Protein AF-A0AAV7SQS8-F1 (afdb_monomer_lite)

InterPro domains:
  IPR039724 WD repeat-containing protein 91 [PTHR13083] (1-171)
  IPR056327 ARMC9, CTLH-like domain [PF23138] (47-169)

Secondary structure (DSSP, 8-state):
-HHHHHHHHHHHHHHHHHTT-HHHHHHHHHHHHHHHHTTTTHHHHHHHHHHHHHTT-HHHHHHHHHHHHHHTGGGS-GGGHHHHHHHHHHHHHHHHHHHHHTT-HHHHHHHHHHHHHHHTT-GGGTGGGGGGG-S-GGGSTTTGGGGSHHHHHHHHHHHHHHHHHHHHHHHH--

Structure (mmCIF, N/CA/C/O backbone):
data_AF-A0AAV7SQS8-F1
#
_entry.id   AF-A0AAV7SQS8-F1
#
loop_
_atom_site.group_PDB
_atom_site.id
_atom_site.type_symbol
_atom_site.label_atom_id
_atom_site.label_alt_id
_atom_site.label_comp_id
_atom_site.label_asym_id
_atom_site.label_entity_id
_atom_site.label_seq_id
_atom_site.pdbx_PDB_ins_code
_atom_site.Cartn_x
_atom_site.Cartn_y
_atom_site.Cartn_z
_atom_site.occupancy
_atom_site.B_iso_or_equiv
_atom_site.auth_seq_id
_atom_site.auth_comp_id
_atom_site.auth_asym_id
_atom_site.auth_atom_id
_atom_site.pdbx_PDB_model_num
ATOM 1 N N . MET A 1 1 ? -26.558 -4.638 11.647 1.00 42.22 1 MET A N 1
ATOM 2 C CA . MET A 1 1 ? -25.832 -4.520 12.933 1.00 42.22 1 MET A CA 1
ATOM 3 C C . MET A 1 1 ? -25.514 -3.079 13.338 1.00 42.22 1 MET A C 1
ATOM 5 O O . MET A 1 1 ? -25.527 -2.836 14.532 1.00 42.22 1 MET A O 1
ATOM 9 N N . GLY A 1 2 ? -25.358 -2.107 12.419 1.00 44.56 2 GLY A N 1
ATOM 10 C CA . GLY A 1 2 ? -25.303 -0.674 12.792 1.00 44.56 2 GLY A CA 1
ATOM 11 C C . GLY A 1 2 ? -26.510 -0.216 13.626 1.00 44.56 2 GLY A C 1
ATOM 12 O O . GLY A 1 2 ? -26.337 0.376 14.681 1.00 44.56 2 GLY A O 1
ATOM 13 N N . ALA A 1 3 ? -27.713 -0.668 13.255 1.00 48.12 3 ALA A N 1
ATOM 14 C CA . ALA A 1 3 ? -28.936 -0.419 14.023 1.00 48.12 3 ALA A CA 1
ATOM 15 C C . ALA A 1 3 ? -28.942 -1.027 15.443 1.00 48.12 3 ALA A C 1
ATOM 17 O O . ALA A 1 3 ? -29.682 -0.561 16.299 1.00 48.12 3 ALA A O 1
ATOM 18 N N . ALA A 1 4 ? -28.151 -2.075 15.712 1.00 54.00 4 ALA A N 1
ATOM 19 C CA . ALA A 1 4 ? -28.089 -2.686 17.044 1.00 54.00 4 ALA A CA 1
ATOM 20 C C . ALA A 1 4 ? -27.168 -1.894 17.982 1.00 54.00 4 ALA A C 1
ATOM 22 O O . ALA A 1 4 ? -27.496 -1.716 19.152 1.00 54.00 4 ALA A O 1
ATOM 23 N N . VAL A 1 5 ? -26.051 -1.382 17.455 1.00 67.50 5 VAL A N 1
ATOM 24 C CA . VAL A 1 5 ? -25.138 -0.491 18.185 1.00 67.50 5 VAL A CA 1
ATOM 25 C C . VAL A 1 5 ? -25.811 0.850 18.462 1.00 67.50 5 VAL A C 1
ATOM 27 O O . VAL A 1 5 ? -25.825 1.283 19.606 1.00 67.50 5 VAL A O 1
ATOM 30 N N . GLU A 1 6 ? -26.473 1.453 17.469 1.00 72.81 6 GLU A N 1
ATOM 31 C CA . GLU A 1 6 ? -27.207 2.714 17.667 1.00 72.81 6 GLU A CA 1
ATOM 32 C C . GLU A 1 6 ? -28.328 2.572 18.701 1.00 72.81 6 GLU A C 1
ATOM 34 O O . GLU A 1 6 ? -28.444 3.407 19.597 1.00 72.81 6 GLU A O 1
ATOM 39 N N . ARG A 1 7 ? -29.069 1.457 18.663 1.00 76.19 7 ARG A N 1
ATOM 40 C CA . ARG A 1 7 ? -30.082 1.137 19.675 1.00 76.19 7 ARG A CA 1
ATOM 41 C C . ARG A 1 7 ? -29.482 0.931 21.069 1.00 76.19 7 ARG A C 1
ATOM 43 O O . ARG A 1 7 ? -30.111 1.267 22.065 1.00 76.19 7 ARG A O 1
ATOM 50 N N . THR A 1 8 ? -28.282 0.365 21.164 1.00 83.12 8 THR A N 1
ATOM 51 C CA . THR A 1 8 ? -27.610 0.142 22.454 1.00 83.12 8 THR A CA 1
ATOM 52 C C . THR A 1 8 ? -27.080 1.458 23.020 1.00 83.12 8 THR A C 1
ATOM 54 O O . THR A 1 8 ? -27.268 1.728 24.203 1.00 83.12 8 THR A O 1
ATOM 57 N N . ASP A 1 9 ? -26.510 2.318 22.175 1.00 87.06 9 ASP A N 1
ATOM 58 C CA . ASP A 1 9 ? -26.104 3.672 22.552 1.00 87.06 9 ASP A CA 1
ATOM 59 C C . ASP A 1 9 ? -27.306 4.500 23.037 1.00 87.06 9 ASP A C 1
ATOM 61 O O . ASP A 1 9 ? -27.184 5.239 24.010 1.00 87.06 9 ASP A O 1
ATOM 65 N N . GLU A 1 10 ? -28.477 4.373 22.401 1.00 89.81 10 GLU A N 1
ATOM 66 C CA . GLU A 1 10 ? -29.728 4.995 22.865 1.00 89.81 10 GLU A CA 1
ATOM 67 C C . GLU A 1 10 ? -30.131 4.513 24.262 1.00 89.81 10 GLU A C 1
ATOM 69 O O . GLU A 1 10 ? -30.373 5.342 25.138 1.00 89.81 10 GLU A O 1
ATOM 74 N N . LEU A 1 11 ? -30.102 3.200 24.515 1.00 92.25 11 LEU A N 1
ATOM 75 C CA . LEU A 1 11 ? -30.404 2.644 25.840 1.00 92.25 11 LEU A CA 1
ATOM 76 C C . LEU A 1 11 ? -29.422 3.134 26.916 1.00 92.25 11 LEU A C 1
ATOM 78 O O . LEU A 1 11 ? -29.825 3.432 28.043 1.00 92.25 11 LEU A O 1
ATOM 82 N N . VAL A 1 12 ? -28.134 3.258 26.582 1.00 93.25 12 VAL A N 1
ATOM 83 C CA . VAL A 1 12 ? -27.122 3.813 27.494 1.00 93.25 12 VAL A CA 1
ATOM 84 C C . VAL A 1 12 ? -27.392 5.295 27.767 1.00 93.25 12 VAL A C 1
ATOM 86 O O . VAL A 1 12 ? -27.322 5.714 28.925 1.00 93.25 12 VAL A O 1
ATOM 89 N N . ARG A 1 13 ? -27.767 6.090 26.752 1.00 94.75 13 ARG A N 1
ATOM 90 C CA . ARG A 1 13 ? -28.157 7.499 26.948 1.00 94.75 13 ARG A CA 1
ATOM 91 C C . ARG A 1 13 ? -29.361 7.621 27.871 1.00 94.75 13 ARG A C 1
ATOM 93 O O . ARG A 1 13 ? -29.302 8.383 28.833 1.00 94.75 13 ARG A O 1
ATOM 100 N N . GLU A 1 14 ? -30.419 6.853 27.621 1.00 94.62 14 GLU A N 1
ATOM 101 C CA . GLU A 1 14 ? -31.630 6.854 28.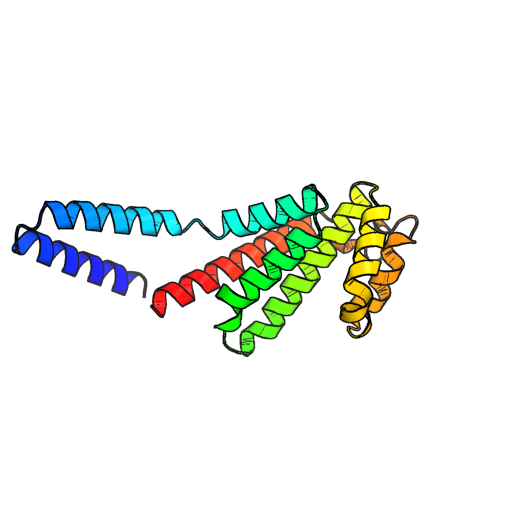450 1.00 94.62 14 GLU A CA 1
ATOM 102 C C . GLU A 1 14 ? -31.320 6.492 29.905 1.00 94.62 14 GLU A C 1
ATOM 104 O O . GLU A 1 14 ? -31.777 7.169 30.829 1.00 94.62 14 GLU A O 1
ATOM 109 N N . TYR A 1 15 ? -30.472 5.485 30.125 1.00 95.12 15 TYR A N 1
ATOM 110 C CA . TYR A 1 15 ? -30.036 5.094 31.462 1.00 95.12 15 TYR A CA 1
ATOM 111 C C . TYR A 1 15 ? -29.263 6.210 32.183 1.00 95.12 15 TYR A C 1
ATOM 113 O O . TYR A 1 15 ? -29.540 6.515 33.348 1.00 95.12 15 TYR A O 1
ATOM 121 N N . LEU A 1 16 ? -28.305 6.846 31.500 1.00 95.56 16 LEU A N 1
ATOM 122 C CA . LEU A 1 16 ? -27.516 7.942 32.070 1.00 95.56 16 LEU A CA 1
ATOM 123 C C . LEU A 1 16 ? -28.389 9.167 32.387 1.00 95.56 16 LEU A C 1
ATOM 125 O O . LEU A 1 16 ? -28.181 9.805 33.423 1.00 95.56 16 LEU A O 1
ATOM 129 N N . ILE A 1 17 ? -29.390 9.457 31.547 1.00 95.38 17 ILE A N 1
ATOM 130 C CA . ILE A 1 17 ? -30.393 10.505 31.785 1.00 95.38 17 ILE A CA 1
ATOM 131 C C . ILE A 1 17 ? -31.230 10.167 33.022 1.00 95.38 17 ILE A C 1
ATOM 133 O O . ILE A 1 17 ? -31.327 10.993 33.929 1.00 95.38 17 ILE A O 1
ATOM 137 N N . PHE A 1 18 ? -31.775 8.948 33.105 1.00 95.31 18 PHE A N 1
ATOM 138 C CA . PHE A 1 18 ? -32.613 8.507 34.225 1.00 95.31 18 PHE A CA 1
ATOM 139 C C . PHE A 1 18 ? -31.888 8.587 35.576 1.00 95.31 18 PHE A C 1
ATOM 141 O O . PHE A 1 18 ? -32.476 8.959 36.590 1.00 95.31 18 PHE A O 1
ATOM 148 N N . ARG A 1 19 ? -30.588 8.274 35.605 1.00 96.75 19 ARG A N 1
ATOM 149 C CA . ARG A 1 19 ? -29.756 8.344 36.819 1.00 96.75 19 ARG A CA 1
ATOM 150 C C . ARG A 1 19 ? -29.238 9.749 37.145 1.00 96.75 19 ARG A C 1
ATOM 152 O O . ARG A 1 19 ? -28.628 9.923 38.198 1.00 96.75 19 ARG A O 1
ATOM 159 N N . GLY A 1 20 ? -29.454 10.733 36.270 1.00 94.25 20 GLY A N 1
ATOM 160 C CA . GLY A 1 20 ? -28.962 12.102 36.442 1.00 94.25 20 GLY A CA 1
ATOM 161 C C . GLY A 1 20 ? -27.453 12.261 36.223 1.00 94.25 20 GLY A C 1
ATOM 162 O O . GLY A 1 20 ? -26.864 13.245 36.670 1.00 94.25 20 GLY A O 1
ATOM 163 N N . PHE A 1 21 ? -26.802 11.320 35.532 1.00 96.94 21 PHE A N 1
ATOM 164 C CA . PHE A 1 21 ? -25.355 11.326 35.280 1.00 96.94 21 PHE A CA 1
ATOM 165 C C . PHE A 1 21 ? -24.982 12.231 34.097 1.00 96.94 21 PHE A C 1
ATOM 167 O O . PHE A 1 21 ? -24.392 11.798 33.109 1.00 96.94 21 PHE A O 1
ATOM 174 N N . THR A 1 22 ? -25.322 13.514 34.195 1.00 92.44 22 THR A N 1
ATOM 175 C CA . THR A 1 22 ? -25.189 14.490 33.100 1.00 92.44 22 THR A CA 1
ATOM 176 C C . THR A 1 22 ? -23.743 14.707 32.643 1.00 92.44 22 THR A C 1
ATOM 178 O O . THR A 1 22 ? -23.499 14.868 31.448 1.00 92.44 22 THR A O 1
ATOM 181 N N . THR A 1 23 ? -22.769 14.656 33.556 1.00 96.12 23 THR A N 1
ATOM 182 C CA . THR A 1 23 ? -21.336 14.715 33.215 1.00 96.12 23 THR A CA 1
ATOM 183 C C . THR A 1 23 ? -20.897 13.488 32.416 1.00 96.12 23 THR A C 1
ATOM 185 O O . THR A 1 23 ? -20.239 13.626 31.388 1.00 96.12 23 THR A O 1
ATOM 188 N N . THR A 1 24 ? -21.302 12.291 32.847 1.00 93.19 24 THR A N 1
ATOM 189 C CA . THR A 1 24 ? -20.978 11.031 32.162 1.00 93.19 24 THR A CA 1
ATOM 190 C C . THR A 1 24 ? -21.641 10.953 30.793 1.00 93.19 24 THR A C 1
ATOM 192 O O . THR A 1 24 ? -21.003 10.515 29.847 1.00 93.19 24 THR A O 1
ATOM 195 N N . LEU A 1 25 ? -22.884 11.429 30.661 1.00 95.12 25 LEU A N 1
ATOM 196 C CA . LEU A 1 25 ? -23.591 11.507 29.380 1.00 95.12 25 LEU A CA 1
ATOM 197 C C . LEU A 1 25 ? -22.848 12.396 28.378 1.00 95.12 25 LEU A C 1
ATOM 199 O O . LEU A 1 25 ? -22.607 11.975 27.253 1.00 95.12 25 LEU A O 1
ATOM 203 N N . LYS A 1 26 ? -22.415 13.592 28.802 1.00 94.56 26 LYS A N 1
ATOM 204 C CA . LYS A 1 26 ? -21.614 14.481 27.947 1.00 94.56 26 LYS A CA 1
ATOM 205 C C . LYS A 1 26 ? -20.319 13.818 27.488 1.00 94.56 26 LYS A C 1
ATOM 207 O O . LYS A 1 26 ? -19.953 13.959 26.324 1.00 94.56 26 LYS A O 1
ATOM 212 N N . GLN A 1 27 ? -19.636 13.111 28.388 1.00 93.50 27 GLN A N 1
ATOM 213 C CA . GLN A 1 27 ? -18.406 12.404 28.042 1.00 93.50 27 GLN A CA 1
ATOM 214 C C . GLN A 1 27 ? -18.680 11.234 27.089 1.00 93.50 27 GLN A C 1
ATOM 216 O O . GLN A 1 27 ? -17.972 11.079 26.101 1.00 93.50 27 GLN A O 1
ATOM 221 N N . PHE A 1 28 ? -19.742 10.468 27.333 1.00 91.69 28 PHE A N 1
ATOM 222 C CA . PHE A 1 28 ? -20.171 9.372 26.469 1.00 91.69 28 PHE A CA 1
ATOM 223 C C . PHE A 1 28 ? -20.515 9.860 25.056 1.00 91.69 28 PHE A C 1
ATOM 225 O O . PHE A 1 28 ? -20.020 9.299 24.084 1.00 91.69 28 PHE A O 1
ATOM 232 N N . ASP A 1 29 ? -21.286 10.940 24.914 1.00 89.50 29 ASP A N 1
ATOM 233 C CA . ASP A 1 29 ? -21.609 11.510 23.601 1.00 89.50 29 ASP A CA 1
ATOM 234 C C . ASP A 1 29 ? -20.369 12.066 22.887 1.00 89.50 29 ASP A C 1
ATOM 236 O O . ASP A 1 29 ? -20.238 11.913 21.669 1.00 89.50 29 ASP A O 1
ATOM 240 N N . ALA A 1 30 ? -19.433 12.671 23.627 1.00 86.69 30 ALA A N 1
ATOM 241 C CA . ALA A 1 30 ? -18.149 13.100 23.081 1.00 86.69 30 ALA A CA 1
ATOM 242 C C . ALA A 1 30 ? -17.327 11.904 22.576 1.00 86.69 30 ALA A C 1
ATOM 244 O O . ALA A 1 30 ? -16.784 11.967 21.474 1.00 86.69 30 ALA A O 1
ATOM 245 N N . ASP A 1 31 ? -17.293 10.801 23.324 1.00 79.06 31 ASP A N 1
ATOM 246 C CA . ASP A 1 31 ? -16.574 9.584 22.951 1.00 79.06 31 ASP A CA 1
ATOM 247 C C . ASP A 1 31 ? -17.234 8.868 21.764 1.00 79.06 31 ASP A C 1
ATOM 249 O O . ASP A 1 31 ? -16.529 8.414 20.862 1.00 79.06 31 ASP A O 1
ATOM 253 N N . VAL A 1 32 ? -18.570 8.816 21.701 1.00 77.88 32 VAL A N 1
ATOM 254 C CA . VAL A 1 32 ? -19.331 8.275 20.561 1.00 77.88 32 VAL A CA 1
ATOM 255 C C . VAL A 1 32 ? -19.105 9.122 19.312 1.00 77.88 32 VAL A C 1
ATOM 257 O O . VAL A 1 32 ? -18.852 8.576 18.238 1.00 77.88 32 VAL A O 1
ATOM 260 N N . LYS A 1 33 ? -19.139 10.455 19.433 1.00 75.19 33 LYS A N 1
ATOM 261 C CA . LYS A 1 33 ? -18.843 11.364 18.320 1.00 75.19 33 LYS A CA 1
ATOM 262 C C . LYS A 1 33 ? -17.397 11.213 17.857 1.00 75.19 33 LYS A C 1
ATOM 264 O O . LYS A 1 33 ? -17.170 11.031 16.665 1.00 75.19 33 LYS A O 1
ATOM 269 N N . ALA A 1 34 ? -16.447 11.186 18.789 1.00 63.31 34 ALA A N 1
ATOM 270 C CA . ALA A 1 34 ? -15.048 10.920 18.491 1.00 63.31 34 ALA A CA 1
ATOM 271 C C . ALA A 1 34 ? -14.872 9.541 17.845 1.00 63.31 34 ALA A C 1
ATOM 273 O O . ALA A 1 34 ? -14.012 9.383 16.995 1.00 63.31 34 ALA A O 1
ATOM 274 N N . ASN A 1 35 ? -15.680 8.535 18.197 1.00 61.38 35 ASN A N 1
ATOM 275 C CA . ASN A 1 35 ? -15.637 7.213 17.574 1.00 61.38 35 ASN A CA 1
ATOM 276 C C . ASN A 1 35 ? -16.249 7.189 16.162 1.00 61.38 35 ASN A C 1
ATOM 278 O O . ASN A 1 35 ? -15.717 6.532 15.273 1.00 61.38 35 ASN A O 1
ATOM 282 N N . LYS A 1 36 ? -17.312 7.962 15.911 1.00 58.03 36 LYS A N 1
ATOM 283 C CA . LYS A 1 36 ? -17.826 8.197 14.550 1.00 58.03 36 LYS A CA 1
ATOM 284 C C . LYS A 1 36 ? -16.808 8.966 13.699 1.00 58.03 36 LYS A C 1
ATOM 286 O O . LYS A 1 36 ? -16.616 8.639 12.532 1.00 58.03 36 LYS A O 1
ATOM 291 N N . GLU A 1 37 ? -16.076 9.904 14.299 1.00 49.91 37 GLU A N 1
ATOM 292 C CA . GLU A 1 37 ? -14.914 10.557 13.686 1.00 49.91 37 GLU A CA 1
ATOM 293 C C . GLU A 1 37 ? -13.709 9.594 13.550 1.00 49.91 37 GLU A C 1
ATOM 295 O O . GLU A 1 37 ? -12.935 9.739 12.612 1.00 49.91 37 GLU A O 1
ATOM 300 N N . LYS A 1 38 ? -13.587 8.532 14.371 1.00 48.09 38 LYS A N 1
ATOM 301 C CA . LYS A 1 38 ? -12.613 7.417 14.217 1.00 48.09 38 LYS A CA 1
ATOM 302 C C . LYS A 1 38 ? -12.927 6.457 13.061 1.00 48.09 38 LYS A C 1
ATOM 304 O O . LYS A 1 38 ? -12.140 5.536 12.836 1.00 48.09 38 LYS A O 1
ATOM 309 N N . GLY A 1 39 ? -13.944 6.735 12.235 1.00 49.47 39 GLY A N 1
ATOM 310 C CA . GLY A 1 39 ? -13.903 6.326 10.820 1.00 49.47 39 GLY A CA 1
ATOM 311 C C . GLY A 1 39 ? -12.548 6.670 10.163 1.00 49.47 39 GLY A C 1
ATOM 312 O O . GLY A 1 39 ? -12.100 5.983 9.250 1.00 49.47 39 GLY A O 1
ATOM 313 N N . PHE A 1 40 ? -11.825 7.642 10.735 1.00 52.50 40 PHE A N 1
ATOM 314 C CA . PHE A 1 40 ? -10.428 7.968 10.484 1.00 52.50 40 PHE A CA 1
ATOM 315 C C . PHE A 1 40 ? -9.413 7.220 11.368 1.00 52.50 40 PHE A C 1
ATOM 317 O O . PHE A 1 40 ? -9.042 7.665 12.457 1.00 52.50 40 PHE A O 1
ATOM 324 N N . ARG A 1 41 ? -8.828 6.165 10.793 1.00 66.38 41 ARG A N 1
ATOM 325 C CA . ARG A 1 41 ? -7.379 5.844 10.874 1.00 66.38 41 ARG A CA 1
ATOM 326 C C . ARG A 1 41 ? -6.872 5.176 9.590 1.00 66.38 41 ARG A C 1
ATOM 328 O O . ARG A 1 41 ? -5.660 5.138 9.395 1.00 66.38 41 ARG A O 1
ATOM 335 N N . VAL A 1 42 ? -7.763 4.660 8.735 1.00 83.88 42 VAL A N 1
ATOM 336 C CA . VAL A 1 42 ? -7.397 4.023 7.461 1.00 83.88 42 VAL A CA 1
ATOM 337 C C . VAL A 1 42 ? -6.716 5.016 6.531 1.00 83.88 42 VAL A C 1
ATOM 339 O O . VAL A 1 42 ? -5.614 4.728 6.073 1.00 83.88 42 VAL A O 1
ATOM 342 N N . ASP A 1 43 ? -7.290 6.209 6.358 1.00 85.12 43 ASP A N 1
ATOM 343 C CA . ASP A 1 43 ? -6.679 7.274 5.558 1.00 85.12 43 ASP A CA 1
ATOM 344 C C . ASP A 1 43 ? -5.257 7.578 6.024 1.00 85.12 43 ASP A C 1
ATOM 346 O O . ASP A 1 43 ? -4.334 7.595 5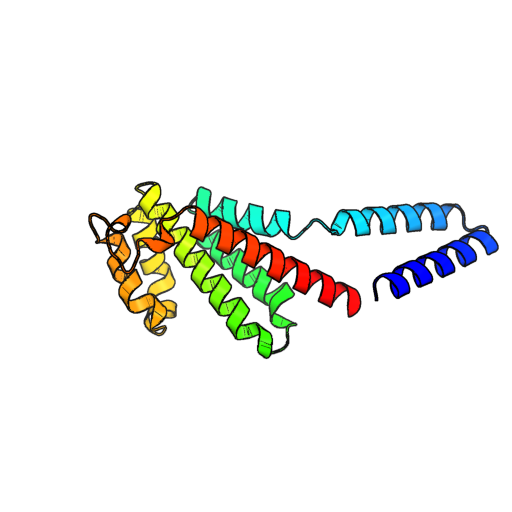.224 1.00 85.12 43 ASP A O 1
ATOM 350 N N . LYS A 1 44 ? -5.037 7.683 7.341 1.00 87.19 44 LYS A N 1
ATOM 351 C CA . LYS A 1 44 ? -3.704 7.925 7.916 1.00 87.19 44 LYS A CA 1
ATOM 352 C C . LYS A 1 44 ? -2.723 6.780 7.665 1.00 87.19 44 LYS A C 1
ATOM 354 O O . LYS A 1 44 ? -1.540 7.036 7.472 1.00 87.19 44 LYS A O 1
ATOM 359 N N . ILE A 1 45 ? -3.187 5.530 7.669 1.00 90.62 45 ILE A N 1
ATOM 360 C CA . ILE A 1 45 ? -2.351 4.367 7.333 1.00 90.62 45 ILE A CA 1
ATOM 361 C C . ILE A 1 45 ? -1.956 4.423 5.854 1.00 90.62 45 ILE A C 1
ATOM 363 O O . ILE A 1 45 ? -0.784 4.249 5.525 1.00 90.62 45 ILE A O 1
ATOM 367 N N . VAL A 1 46 ? -2.918 4.686 4.967 1.00 94.38 46 VAL A N 1
ATOM 368 C CA . VAL A 1 46 ? -2.686 4.761 3.519 1.00 94.38 46 VAL A CA 1
ATOM 369 C C . VAL A 1 46 ? -1.804 5.965 3.164 1.00 94.38 46 VAL A C 1
ATOM 371 O O . VAL A 1 46 ? -0.871 5.820 2.377 1.00 94.38 46 VAL A O 1
ATOM 374 N N . GLU A 1 47 ? -2.031 7.127 3.779 1.00 94.00 47 GLU A N 1
ATOM 375 C CA . GLU A 1 47 ? -1.172 8.317 3.684 1.00 94.00 47 GLU A CA 1
ATOM 376 C C . GLU A 1 47 ? 0.257 8.010 4.145 1.00 94.00 47 GLU A C 1
ATOM 378 O O . GLU A 1 47 ? 1.207 8.328 3.435 1.00 94.00 47 GLU A O 1
ATOM 383 N N . GLN A 1 48 ? 0.430 7.338 5.288 1.00 94.50 48 GLN A N 1
ATOM 384 C CA . GLN A 1 48 ? 1.753 6.984 5.807 1.00 94.50 48 GLN A CA 1
ATOM 385 C C . GLN A 1 48 ? 2.503 6.026 4.869 1.00 94.50 48 GLN A C 1
ATOM 387 O O . GLN A 1 48 ? 3.697 6.203 4.625 1.00 94.50 48 GLN A O 1
ATOM 392 N N . LEU A 1 49 ? 1.814 5.020 4.319 1.00 97.19 49 LEU A N 1
ATOM 393 C CA . LEU A 1 49 ? 2.390 4.106 3.328 1.00 97.19 49 LEU A CA 1
ATOM 394 C C . LEU A 1 49 ? 2.833 4.861 2.071 1.00 97.19 49 LEU A C 1
ATOM 396 O O . LEU A 1 49 ? 3.938 4.639 1.580 1.00 97.19 49 LEU A O 1
ATOM 400 N N . GLN A 1 50 ? 2.007 5.788 1.583 1.00 97.25 50 GLN A N 1
ATOM 401 C CA . GLN A 1 50 ? 2.366 6.645 0.454 1.00 97.25 50 GLN A CA 1
ATOM 402 C C . GLN A 1 50 ? 3.553 7.556 0.776 1.00 97.25 50 GLN A C 1
ATOM 404 O O . GLN A 1 50 ? 4.432 7.711 -0.068 1.00 97.25 50 GLN A O 1
ATOM 409 N N . GLN A 1 51 ? 3.632 8.106 1.989 1.00 97.44 51 GLN A N 1
ATOM 410 C CA . GLN A 1 51 ? 4.749 8.949 2.413 1.00 97.44 51 GLN A CA 1
ATOM 411 C C . GLN A 1 51 ? 6.081 8.191 2.367 1.00 97.44 51 GLN A C 1
ATOM 413 O O . GLN A 1 51 ? 7.056 8.732 1.851 1.00 97.44 51 GLN A O 1
ATOM 418 N N . PHE A 1 52 ? 6.128 6.939 2.841 1.00 98.00 52 PHE A N 1
ATOM 419 C CA . PHE A 1 52 ? 7.338 6.112 2.750 1.00 98.00 52 PHE A CA 1
ATOM 420 C C . PHE A 1 52 ? 7.753 5.826 1.300 1.00 98.00 52 PHE A C 1
ATOM 422 O O . PHE A 1 52 ? 8.942 5.778 0.991 1.00 98.00 52 PHE A O 1
ATOM 429 N N . ILE A 1 53 ? 6.784 5.660 0.394 1.00 97.94 53 ILE A N 1
ATOM 430 C CA . ILE A 1 53 ? 7.064 5.491 -1.038 1.00 97.94 53 ILE A CA 1
ATOM 431 C C . ILE A 1 53 ? 7.641 6.783 -1.621 1.00 97.94 53 ILE A C 1
ATOM 433 O O . ILE A 1 53 ? 8.683 6.750 -2.272 1.00 97.94 53 ILE A O 1
ATOM 437 N N . GLN A 1 54 ? 7.007 7.923 -1.338 1.00 97.00 54 GLN A N 1
ATOM 438 C CA . GLN A 1 54 ? 7.418 9.234 -1.844 1.00 97.00 54 GLN A CA 1
ATOM 439 C C . GLN A 1 54 ? 8.799 9.668 -1.337 1.00 97.00 54 GLN A C 1
ATOM 441 O O . GLN A 1 54 ? 9.532 10.328 -2.070 1.00 97.00 54 GLN A O 1
ATOM 446 N N . SER A 1 55 ? 9.171 9.282 -0.112 1.00 97.56 55 SER A N 1
ATOM 447 C CA . SER A 1 55 ? 10.491 9.543 0.476 1.00 97.56 55 SER A CA 1
ATOM 448 C C . SER A 1 55 ? 11.542 8.472 0.156 1.00 97.56 55 SER A C 1
ATOM 450 O O . SER A 1 55 ? 12.690 8.599 0.582 1.00 97.56 55 SER A O 1
ATOM 452 N N . PHE A 1 56 ? 11.170 7.423 -0.586 1.00 97.69 56 PHE A N 1
ATOM 453 C CA . PHE A 1 56 ? 11.998 6.248 -0.872 1.00 97.69 56 PHE A CA 1
ATOM 454 C C . PHE A 1 56 ? 12.478 5.481 0.373 1.00 97.69 56 PHE A C 1
ATOM 456 O O . PHE A 1 56 ? 13.457 4.733 0.296 1.00 97.69 56 PHE A O 1
ATOM 463 N N . ASP A 1 57 ? 11.785 5.607 1.505 1.00 96.88 57 ASP A N 1
ATOM 464 C CA . ASP A 1 57 ? 12.103 4.900 2.746 1.00 96.88 57 ASP A CA 1
ATOM 465 C C . ASP A 1 57 ? 11.532 3.473 2.743 1.00 96.88 57 ASP A C 1
ATOM 467 O O . ASP A 1 57 ? 10.474 3.172 3.303 1.00 96.88 57 ASP A O 1
ATOM 471 N N . LEU A 1 58 ? 12.263 2.565 2.093 1.00 96.81 58 LEU A N 1
ATOM 472 C CA . LEU A 1 58 ? 11.900 1.150 2.028 1.00 96.81 58 LEU A CA 1
ATOM 473 C C . LEU A 1 58 ? 11.887 0.475 3.406 1.00 96.81 58 LEU A C 1
ATOM 475 O O . LEU A 1 58 ? 11.048 -0.391 3.662 1.00 96.81 58 LEU A O 1
ATOM 479 N N . SER A 1 59 ? 12.824 0.841 4.282 1.00 95.94 59 SER A N 1
ATOM 480 C CA . SER A 1 59 ? 12.917 0.250 5.617 1.00 95.94 59 SER A CA 1
ATOM 481 C C . SER A 1 59 ? 11.672 0.606 6.430 1.00 95.94 59 SER A C 1
ATOM 483 O O . SER A 1 59 ? 10.997 -0.296 6.924 1.00 95.94 59 SER A O 1
ATOM 485 N N . GLY A 1 60 ? 11.308 1.892 6.466 1.00 95.81 60 GLY A N 1
ATOM 486 C CA . GLY A 1 60 ? 10.086 2.368 7.110 1.00 95.81 60 GLY A CA 1
ATOM 487 C C . GLY A 1 60 ? 8.827 1.732 6.522 1.00 95.81 60 GLY A C 1
ATOM 488 O O . GLY A 1 60 ? 7.983 1.247 7.275 1.00 95.81 60 GLY A O 1
ATOM 489 N N . LEU A 1 61 ? 8.733 1.622 5.191 1.00 97.81 61 LEU A N 1
ATOM 490 C CA . LEU A 1 61 ? 7.611 0.954 4.521 1.00 97.81 61 LEU A CA 1
ATOM 491 C C . LEU A 1 61 ? 7.451 -0.503 4.980 1.00 97.81 61 LEU A C 1
ATOM 493 O O . LEU A 1 61 ? 6.346 -0.944 5.310 1.00 97.81 61 LEU A O 1
ATOM 497 N N . ARG A 1 62 ? 8.553 -1.262 4.999 1.00 96.19 62 ARG A N 1
ATOM 498 C CA . ARG A 1 62 ? 8.555 -2.677 5.386 1.00 96.19 62 ARG A CA 1
ATOM 499 C C . ARG A 1 62 ? 8.209 -2.851 6.857 1.00 96.19 62 ARG A C 1
ATOM 501 O O . ARG A 1 62 ? 7.346 -3.666 7.180 1.00 96.19 62 ARG A O 1
ATOM 508 N N . ASP A 1 63 ? 8.863 -2.097 7.728 1.00 95.62 63 ASP A N 1
ATOM 509 C CA . ASP A 1 63 ? 8.675 -2.207 9.171 1.00 95.62 63 ASP A CA 1
ATOM 510 C C . ASP A 1 63 ? 7.246 -1.804 9.557 1.00 95.62 63 ASP A C 1
ATOM 512 O O . ASP A 1 63 ? 6.609 -2.463 10.383 1.00 95.62 63 ASP A O 1
ATOM 516 N N . TYR A 1 64 ? 6.688 -0.794 8.883 1.00 94.75 64 TYR A N 1
ATOM 517 C CA . TYR A 1 64 ? 5.297 -0.398 9.060 1.00 94.75 64 TYR A CA 1
ATOM 518 C C . TYR A 1 64 ? 4.315 -1.464 8.559 1.00 94.75 64 TYR A C 1
ATOM 520 O O . TYR A 1 64 ? 3.346 -1.771 9.253 1.00 94.75 64 TYR A O 1
ATOM 528 N N . TRP A 1 65 ? 4.573 -2.103 7.413 1.00 95.69 65 TRP A N 1
ATOM 529 C CA . TRP A 1 65 ? 3.743 -3.223 6.957 1.00 95.69 65 TRP A CA 1
ATOM 530 C C . TRP A 1 65 ? 3.780 -4.408 7.932 1.00 95.69 65 TRP A C 1
ATOM 532 O O . TRP A 1 65 ? 2.736 -4.962 8.266 1.00 95.69 65 TRP A O 1
ATOM 542 N N . VAL A 1 66 ? 4.960 -4.774 8.446 1.00 93.81 66 VAL A N 1
ATOM 543 C CA . VAL A 1 66 ? 5.107 -5.828 9.469 1.00 93.81 66 VAL A CA 1
ATOM 544 C C . VAL A 1 66 ? 4.365 -5.456 10.753 1.00 93.81 66 VAL A C 1
ATOM 546 O O . VAL A 1 66 ? 3.745 -6.310 11.388 1.00 93.81 66 VAL A O 1
ATOM 549 N N . TYR A 1 67 ? 4.391 -4.182 11.138 1.00 90.38 67 TYR A N 1
ATOM 550 C CA . TYR A 1 67 ? 3.609 -3.684 12.261 1.00 90.38 67 TYR A CA 1
ATOM 551 C C . TYR A 1 67 ? 2.097 -3.853 12.037 1.00 90.38 67 TYR A C 1
ATOM 553 O O . TYR A 1 67 ? 1.405 -4.343 12.935 1.00 90.38 67 TYR A O 1
ATOM 561 N N . LEU A 1 68 ? 1.583 -3.500 10.851 1.00 89.56 68 LEU A N 1
ATOM 562 C CA . LEU A 1 68 ? 0.178 -3.719 10.486 1.00 89.56 68 LEU A CA 1
ATOM 563 C C . LEU A 1 68 ? -0.171 -5.210 10.490 1.00 89.56 68 LEU A C 1
ATOM 565 O O . LEU A 1 68 ? -1.205 -5.590 11.037 1.00 89.56 68 LEU A O 1
ATOM 569 N N . ASP A 1 69 ? 0.713 -6.059 9.968 1.00 89.81 69 ASP A N 1
ATOM 570 C CA . ASP A 1 69 ? 0.524 -7.508 9.958 1.00 89.81 69 ASP A CA 1
ATOM 571 C C . ASP A 1 69 ? 0.408 -8.081 11.372 1.00 89.81 69 ASP A C 1
ATOM 573 O O . ASP A 1 69 ? -0.567 -8.754 11.700 1.00 89.81 69 ASP A O 1
ATOM 577 N N . ARG A 1 70 ? 1.322 -7.707 12.271 1.00 86.38 70 ARG A N 1
ATOM 578 C CA . ARG A 1 70 ? 1.285 -8.150 13.671 1.00 86.38 70 ARG A CA 1
ATOM 579 C C . ARG A 1 70 ? 0.073 -7.628 14.431 1.00 86.38 70 ARG A C 1
ATOM 581 O O . ARG A 1 70 ? -0.474 -8.355 15.258 1.00 86.38 70 ARG A O 1
ATOM 588 N N . ARG A 1 71 ? -0.322 -6.372 14.206 1.00 82.69 71 ARG A N 1
ATOM 589 C CA . ARG A 1 71 ? -1.366 -5.707 14.999 1.00 82.69 71 ARG A CA 1
ATOM 590 C C . ARG A 1 71 ? -2.780 -5.982 14.492 1.00 82.69 71 ARG A C 1
ATOM 592 O O . ARG A 1 71 ? -3.700 -6.031 15.306 1.00 82.69 71 ARG A O 1
ATOM 599 N N . LEU A 1 72 ? -2.946 -6.109 13.178 1.00 82.81 72 LEU A N 1
ATOM 600 C CA . LEU A 1 72 ? -4.242 -6.200 12.507 1.00 82.81 72 LEU A CA 1
ATOM 601 C C . LEU A 1 72 ? -4.411 -7.561 11.830 1.00 82.81 72 LEU A C 1
ATOM 603 O O . LEU A 1 72 ? -5.363 -8.274 12.129 1.00 82.81 72 LEU A O 1
ATOM 607 N N . PHE A 1 73 ? -3.485 -7.941 10.944 1.00 85.00 73 PHE A N 1
ATOM 608 C CA . PHE A 1 73 ? -3.694 -9.097 10.063 1.00 85.00 73 PHE A CA 1
ATOM 609 C C . PHE A 1 73 ? -3.511 -10.446 10.767 1.00 85.00 73 PHE A C 1
ATOM 611 O O . PHE A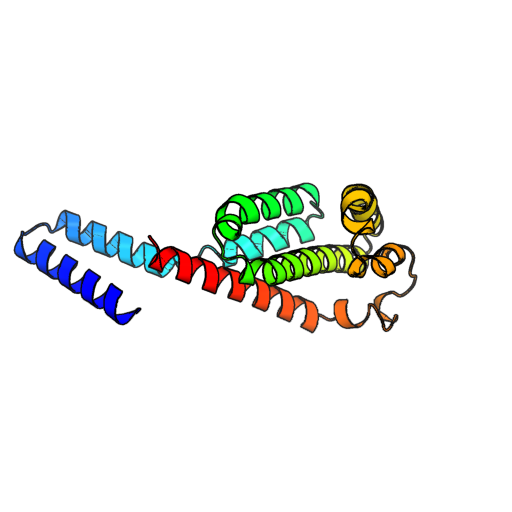 1 73 ? -4.112 -11.437 10.365 1.00 85.00 73 PHE A O 1
ATOM 618 N N . SER A 1 74 ? -2.740 -10.488 11.853 1.00 80.94 74 SER A N 1
ATOM 619 C CA . SER A 1 74 ? -2.533 -11.681 12.683 1.00 80.94 74 SER A CA 1
ATOM 620 C C . SER A 1 74 ? -3.815 -12.203 13.334 1.00 80.94 74 SER A C 1
ATOM 622 O O . SER A 1 74 ? -3.880 -13.378 13.680 1.00 80.94 74 SER A O 1
ATOM 624 N N . ARG A 1 75 ? -4.823 -11.335 13.487 1.00 79.19 75 ARG A N 1
ATOM 625 C CA . ARG A 1 75 ? -6.130 -11.644 14.080 1.00 79.19 75 ARG A CA 1
ATOM 626 C C . ARG A 1 75 ? -7.164 -12.089 13.045 1.00 79.19 75 ARG A C 1
ATOM 628 O O . ARG A 1 75 ? -8.300 -12.362 13.415 1.00 79.19 75 ARG A O 1
ATOM 635 N N . LEU A 1 76 ? -6.798 -12.101 11.763 1.00 82.69 76 LEU A N 1
ATOM 636 C CA . LEU A 1 76 ? -7.702 -12.465 10.681 1.00 82.69 76 LEU A CA 1
ATOM 637 C C . LEU A 1 76 ? -7.748 -13.970 10.487 1.00 82.69 76 LEU A C 1
ATOM 639 O O . LEU A 1 76 ? -6.740 -14.661 10.627 1.00 82.69 76 LEU A O 1
ATOM 643 N N . GLU A 1 77 ? -8.922 -14.442 10.082 1.00 83.62 77 GLU A N 1
ATOM 644 C CA . GLU A 1 77 ? -9.104 -15.798 9.584 1.00 83.62 77 GLU A CA 1
ATOM 645 C C . GLU A 1 77 ? -8.198 -16.063 8.375 1.00 83.62 77 GLU A C 1
ATOM 647 O O . GLU A 1 77 ? -7.934 -15.173 7.554 1.00 83.62 77 GLU A O 1
ATOM 652 N N . ASP A 1 78 ? -7.767 -17.316 8.226 1.00 86.75 78 ASP A N 1
ATOM 653 C CA . ASP A 1 78 ? -6.805 -17.712 7.194 1.00 86.75 78 ASP A CA 1
ATOM 654 C C . ASP A 1 78 ? -7.291 -17.426 5.766 1.00 86.75 78 ASP A C 1
ATOM 656 O O . ASP A 1 78 ? -6.481 -17.177 4.870 1.00 86.75 78 ASP A O 1
ATOM 660 N N . VAL A 1 79 ? -8.609 -17.351 5.561 1.00 88.31 79 VAL A N 1
ATOM 661 C CA . VAL A 1 79 ? -9.232 -16.983 4.280 1.00 88.31 79 VAL A CA 1
ATOM 662 C C . VAL A 1 79 ? -8.796 -15.600 3.769 1.00 88.31 79 VAL A C 1
ATOM 664 O O . VAL A 1 79 ? -8.767 -15.377 2.559 1.00 88.31 79 VAL A O 1
ATOM 667 N N . TYR A 1 80 ? -8.391 -14.678 4.652 1.00 87.94 80 TYR A N 1
ATOM 668 C CA . TYR A 1 80 ? -7.939 -13.334 4.271 1.00 87.94 80 TYR A CA 1
ATOM 669 C C . TYR A 1 80 ? -6.431 -13.245 3.990 1.00 87.94 80 TYR A C 1
ATOM 671 O O . TYR A 1 80 ? -5.979 -12.264 3.390 1.00 87.94 80 TYR A O 1
ATOM 679 N N . ARG A 1 81 ? -5.639 -14.261 4.365 1.00 90.19 81 ARG A N 1
ATOM 680 C CA . ARG A 1 81 ? -4.175 -14.281 4.169 1.00 90.19 81 ARG A CA 1
ATOM 681 C C . ARG A 1 81 ? -3.755 -14.077 2.706 1.00 90.19 81 ARG A C 1
ATOM 683 O O . ARG A 1 81 ? -2.849 -13.270 2.478 1.00 90.19 81 ARG A O 1
ATOM 690 N N . PRO A 1 82 ? -4.406 -14.699 1.698 1.00 92.94 82 PRO A N 1
ATOM 691 C CA . PRO A 1 82 ? -4.065 -14.461 0.296 1.00 92.94 82 PRO A CA 1
ATOM 692 C C . PRO A 1 82 ? -4.288 -13.006 -0.130 1.00 92.94 82 PRO A C 1
ATOM 694 O O . PRO A 1 82 ? -3.504 -12.460 -0.903 1.00 92.94 82 PRO A O 1
ATOM 697 N N . THR A 1 83 ? -5.332 -12.351 0.385 1.00 93.81 83 THR A N 1
ATOM 698 C CA . THR A 1 83 ? -5.627 -10.942 0.085 1.00 93.81 83 THR A CA 1
ATOM 699 C C . THR A 1 83 ? -4.569 -10.019 0.682 1.00 93.81 83 THR A C 1
ATOM 701 O O . THR A 1 83 ? -4.069 -9.139 -0.016 1.00 93.81 83 THR A O 1
ATOM 704 N N . VAL A 1 84 ? -4.156 -10.261 1.931 1.00 94.31 84 VAL A N 1
ATOM 705 C CA . VAL A 1 84 ? -3.055 -9.522 2.576 1.00 94.31 84 VAL A CA 1
ATOM 706 C C . VAL A 1 84 ? -1.753 -9.684 1.787 1.00 94.31 84 VAL A C 1
ATOM 708 O O . VAL A 1 84 ? -1.067 -8.698 1.523 1.00 94.31 84 VAL A O 1
ATOM 711 N N . SER A 1 85 ? -1.432 -10.908 1.355 1.00 94.00 85 SER A N 1
ATOM 712 C CA . SER A 1 85 ? -0.252 -11.184 0.526 1.00 94.00 85 SER A CA 1
ATOM 713 C C . SER A 1 85 ? -0.306 -10.434 -0.812 1.00 94.00 85 SER A C 1
ATOM 715 O O . SER A 1 85 ? 0.653 -9.748 -1.164 1.00 94.00 85 SER A O 1
ATOM 717 N N . LYS A 1 86 ? -1.453 -10.450 -1.508 1.00 95.44 86 LYS A N 1
ATOM 718 C CA . LYS A 1 86 ? -1.651 -9.683 -2.750 1.00 95.44 86 LYS A CA 1
ATOM 719 C C . LYS A 1 86 ? -1.477 -8.179 -2.539 1.00 95.44 86 LYS A C 1
ATOM 721 O O . LYS A 1 86 ? -0.823 -7.533 -3.354 1.00 95.44 86 LYS A O 1
ATOM 726 N N . LEU A 1 87 ? -2.013 -7.623 -1.451 1.00 96.94 87 LEU A N 1
ATOM 727 C CA . LEU A 1 87 ? -1.845 -6.205 -1.118 1.00 96.94 87 LEU A CA 1
ATOM 728 C C . LEU A 1 87 ? -0.382 -5.855 -0.820 1.00 96.94 87 LEU A C 1
ATOM 730 O O . LEU A 1 87 ? 0.093 -4.840 -1.325 1.00 96.94 87 LEU A O 1
ATOM 734 N N . LYS A 1 88 ? 0.350 -6.704 -0.080 1.00 96.12 88 LYS A N 1
ATOM 735 C CA . LYS A 1 88 ? 1.797 -6.537 0.159 1.00 96.12 88 LYS A CA 1
ATOM 736 C C . LYS A 1 88 ? 2.568 -6.520 -1.162 1.00 96.12 88 LYS A C 1
ATOM 738 O O . LYS A 1 88 ? 3.379 -5.626 -1.396 1.00 96.12 88 LYS A O 1
ATOM 743 N N . THR A 1 89 ? 2.286 -7.478 -2.044 1.00 96.69 89 THR A N 1
ATOM 744 C CA . THR A 1 89 ? 2.921 -7.563 -3.362 1.00 96.69 89 THR A CA 1
ATOM 745 C C . THR A 1 89 ? 2.621 -6.323 -4.202 1.00 96.69 89 THR A C 1
ATOM 747 O O . THR A 1 89 ? 3.546 -5.715 -4.739 1.00 96.69 89 THR A O 1
ATOM 750 N N . SER A 1 90 ? 1.362 -5.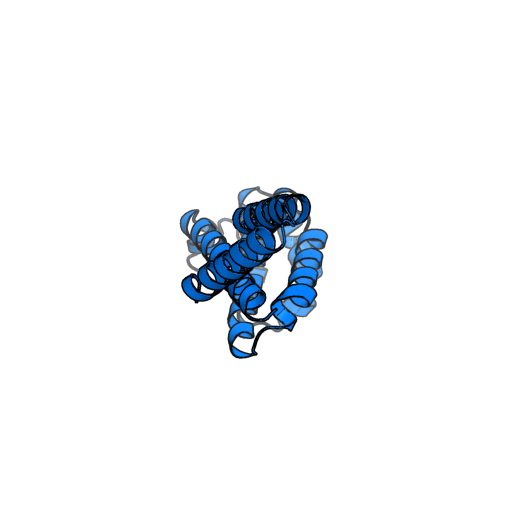883 -4.273 1.00 97.81 90 SER A N 1
ATOM 751 C CA . SER A 1 90 ? 0.996 -4.656 -4.991 1.00 97.81 90 SER A CA 1
ATOM 752 C C . SER A 1 90 ? 1.633 -3.400 -4.394 1.00 97.81 90 SER A C 1
ATOM 754 O O . SER A 1 90 ? 2.066 -2.539 -5.154 1.00 97.81 90 SER A O 1
ATOM 756 N N . LEU A 1 91 ? 1.773 -3.312 -3.068 1.00 98.06 91 LEU A N 1
ATOM 757 C CA . LEU A 1 91 ? 2.452 -2.200 -2.400 1.00 98.06 91 LEU A CA 1
ATOM 758 C C . LEU A 1 91 ? 3.924 -2.100 -2.819 1.00 98.06 91 LEU A C 1
ATOM 760 O O . LEU A 1 91 ? 4.411 -1.019 -3.144 1.00 98.06 91 LEU A O 1
ATOM 764 N N . TYR A 1 92 ? 4.634 -3.228 -2.852 1.00 97.56 92 TYR A N 1
ATOM 765 C CA . TYR A 1 92 ? 6.028 -3.264 -3.295 1.00 97.56 92 TYR A CA 1
ATOM 766 C C . TYR A 1 92 ? 6.175 -2.978 -4.788 1.00 97.56 92 TYR A C 1
ATOM 768 O O . TYR A 1 92 ? 7.086 -2.258 -5.192 1.00 97.56 92 TYR A O 1
ATOM 776 N N . ARG A 1 93 ? 5.255 -3.483 -5.613 1.00 97.56 93 ARG A N 1
ATOM 777 C CA . ARG A 1 93 ? 5.199 -3.140 -7.039 1.00 97.56 93 ARG A CA 1
ATOM 778 C C . ARG A 1 93 ? 4.962 -1.646 -7.242 1.00 97.56 93 ARG A C 1
ATOM 780 O O . ARG A 1 93 ? 5.610 -1.051 -8.094 1.00 97.56 93 ARG A O 1
ATOM 787 N N . TYR A 1 94 ? 4.106 -1.033 -6.426 1.00 98.25 94 TYR A N 1
ATOM 788 C CA . TYR A 1 94 ? 3.850 0.404 -6.472 1.00 98.25 94 TYR A CA 1
ATOM 789 C C . TYR A 1 94 ? 5.097 1.209 -6.087 1.00 98.25 94 TYR A C 1
ATOM 791 O O . TYR A 1 94 ? 5.455 2.137 -6.807 1.00 98.25 94 TYR A O 1
ATOM 799 N N . TYR A 1 95 ? 5.820 0.798 -5.036 1.00 98.25 95 TYR A N 1
ATOM 800 C CA . TYR A 1 95 ? 7.121 1.384 -4.687 1.00 98.25 95 TYR A CA 1
ATOM 801 C C . TYR A 1 95 ? 8.106 1.314 -5.863 1.00 98.25 95 TYR A C 1
ATOM 803 O O . TYR A 1 95 ? 8.685 2.327 -6.247 1.00 98.25 95 TYR A O 1
ATOM 811 N N . LEU A 1 96 ? 8.262 0.139 -6.480 1.00 97.25 96 LEU A N 1
ATOM 812 C CA . LEU A 1 96 ? 9.168 -0.044 -7.614 1.00 97.25 96 LEU A CA 1
ATOM 813 C C . LEU A 1 96 ? 8.780 0.818 -8.817 1.00 97.25 96 LEU A C 1
ATOM 815 O O . LEU A 1 96 ? 9.624 1.538 -9.341 1.00 97.25 96 LEU A O 1
ATOM 819 N N . VAL A 1 97 ? 7.513 0.804 -9.230 1.00 96.88 97 VAL A N 1
ATOM 820 C CA . VAL A 1 97 ? 7.035 1.659 -10.327 1.00 96.88 97 VAL A CA 1
ATOM 821 C C . VAL A 1 97 ? 7.328 3.128 -10.029 1.00 96.88 97 VAL A C 1
ATOM 823 O O . VAL A 1 97 ? 7.870 3.821 -10.888 1.00 96.88 97 VAL A O 1
ATOM 826 N N . TYR A 1 98 ? 7.064 3.583 -8.801 1.00 97.06 98 TYR A N 1
ATOM 827 C CA . TYR A 1 98 ? 7.338 4.957 -8.388 1.00 97.06 98 TYR A CA 1
ATOM 828 C C . TYR A 1 98 ? 8.831 5.307 -8.479 1.00 97.06 98 TYR A C 1
ATOM 830 O O . TYR A 1 98 ? 9.183 6.377 -8.978 1.00 97.06 98 TYR A O 1
ATOM 838 N N . THR A 1 99 ? 9.732 4.401 -8.075 1.00 96.81 99 THR A N 1
ATOM 839 C CA . THR A 1 99 ? 11.186 4.613 -8.228 1.00 96.81 99 THR A CA 1
ATOM 840 C C . THR A 1 99 ? 11.605 4.767 -9.688 1.00 96.81 99 THR A C 1
ATOM 842 O O . THR A 1 99 ? 12.420 5.631 -9.999 1.00 96.81 99 THR A O 1
ATOM 845 N N . ILE A 1 100 ? 11.017 3.994 -10.604 1.00 95.50 100 ILE A N 1
ATOM 846 C CA . ILE A 1 100 ? 11.321 4.102 -12.034 1.00 95.50 100 ILE A CA 1
ATOM 847 C C . ILE A 1 100 ? 10.748 5.400 -12.619 1.00 95.50 100 ILE A C 1
ATOM 849 O O . ILE A 1 100 ? 11.469 6.132 -13.293 1.00 95.50 100 ILE A O 1
ATOM 853 N N . GLN A 1 101 ? 9.490 5.735 -12.313 1.00 94.38 101 GLN A N 1
ATOM 854 C CA . GLN A 1 101 ? 8.829 6.963 -12.784 1.00 94.38 101 GLN A CA 1
ATOM 855 C C . GLN A 1 101 ? 9.545 8.243 -12.330 1.00 94.38 101 GLN A C 1
ATOM 857 O O . GLN A 1 101 ? 9.529 9.248 -13.035 1.00 94.38 101 GLN A O 1
ATOM 862 N N . THR A 1 102 ? 10.193 8.208 -11.165 1.00 95.50 102 THR A N 1
ATOM 863 C CA . THR A 1 102 ? 10.966 9.331 -10.607 1.00 95.50 102 THR A CA 1
ATOM 864 C C . THR A 1 102 ? 12.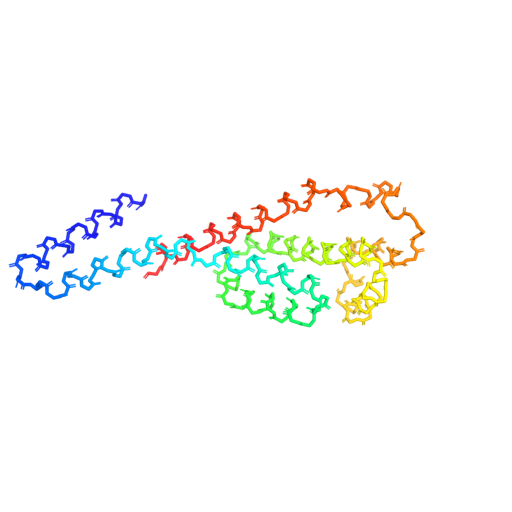456 9.281 -10.955 1.00 95.50 102 THR A C 1
ATOM 866 O O . THR A 1 102 ? 13.243 10.064 -10.423 1.00 95.50 102 THR A O 1
ATOM 869 N N . ASN A 1 103 ? 12.858 8.379 -11.859 1.00 94.56 103 ASN A N 1
ATOM 870 C CA . ASN A 1 103 ? 14.239 8.181 -12.300 1.00 94.56 103 ASN A CA 1
ATOM 871 C C . ASN A 1 103 ? 15.225 7.868 -11.148 1.00 94.56 103 ASN A C 1
ATOM 873 O O . ASN A 1 103 ? 16.395 8.250 -11.171 1.00 94.56 103 ASN A O 1
ATOM 877 N N . ARG A 1 104 ? 14.744 7.164 -10.117 1.00 95.81 104 ARG A N 1
ATOM 878 C CA . ARG A 1 104 ? 15.502 6.666 -8.959 1.00 95.81 104 ARG A CA 1
ATOM 879 C C . ARG A 1 104 ? 15.783 5.169 -9.082 1.00 95.81 104 ARG A C 1
ATOM 881 O O . ARG A 1 104 ? 15.431 4.377 -8.209 1.00 95.81 104 ARG A O 1
ATOM 888 N N . ILE A 1 105 ? 16.432 4.770 -10.176 1.00 94.50 105 ILE A N 1
ATOM 889 C CA . ILE A 1 105 ? 16.774 3.361 -10.454 1.00 94.50 105 ILE A CA 1
ATOM 890 C C . ILE A 1 105 ? 17.651 2.765 -9.339 1.00 94.50 105 ILE A C 1
ATOM 892 O O . ILE A 1 105 ? 17.509 1.592 -8.997 1.00 94.50 105 ILE A O 1
ATOM 896 N N . ASP A 1 106 ? 18.495 3.581 -8.707 1.00 96.12 106 ASP A N 1
ATOM 897 C CA . ASP A 1 106 ? 19.300 3.192 -7.547 1.00 96.12 106 ASP A CA 1
ATOM 898 C C . ASP A 1 106 ? 18.437 2.656 -6.388 1.00 96.12 106 ASP A C 1
ATOM 900 O O . ASP A 1 106 ? 18.809 1.681 -5.738 1.00 96.12 106 ASP A O 1
ATOM 904 N N . LYS A 1 107 ? 17.243 3.227 -6.178 1.00 97.44 107 LYS A N 1
ATOM 905 C CA . LYS A 1 107 ? 16.283 2.772 -5.161 1.00 97.44 107 LYS A CA 1
ATOM 906 C C . LYS A 1 107 ? 15.564 1.491 -5.561 1.00 97.44 107 LYS A C 1
ATOM 908 O O . LYS A 1 107 ? 15.311 0.648 -4.701 1.00 97.44 107 LYS A O 1
ATOM 913 N N . ALA A 1 108 ? 15.308 1.294 -6.852 1.00 96.00 108 ALA A N 1
ATOM 914 C CA . ALA A 1 108 ? 14.813 0.018 -7.364 1.00 96.00 108 ALA A CA 1
ATOM 915 C C . ALA A 1 108 ? 15.843 -1.108 -7.150 1.00 96.00 108 ALA A C 1
ATOM 917 O O . ALA A 1 108 ? 15.494 -2.211 -6.731 1.00 96.00 108 ALA A O 1
ATOM 918 N N . GLN A 1 109 ? 17.129 -0.826 -7.381 1.00 95.44 109 GLN A N 1
ATOM 919 C CA . GLN A 1 109 ? 18.215 -1.772 -7.114 1.00 95.44 109 GLN A CA 1
ATOM 920 C C . GLN A 1 109 ? 18.377 -2.039 -5.611 1.00 95.44 109 GLN A C 1
ATOM 922 O O . GLN A 1 109 ? 18.467 -3.198 -5.207 1.00 95.44 109 GLN A O 1
ATOM 927 N N . GLU A 1 110 ? 18.340 -0.995 -4.774 1.00 96.25 110 GLU A N 1
ATOM 928 C CA . GLU A 1 110 ? 18.355 -1.118 -3.308 1.00 96.25 110 GLU A CA 1
ATOM 929 C C . GLU A 1 110 ? 17.216 -2.022 -2.805 1.00 96.25 110 GLU A C 1
ATOM 931 O O . GLU A 1 110 ? 17.434 -2.860 -1.925 1.00 96.25 110 GLU A O 1
ATOM 936 N N . PHE A 1 111 ? 16.020 -1.896 -3.391 1.00 97.06 111 PHE A N 1
ATOM 937 C CA . PHE A 1 111 ? 14.879 -2.750 -3.076 1.00 97.06 111 PHE A CA 1
ATOM 938 C C . PHE A 1 111 ? 15.197 -4.227 -3.280 1.00 97.06 111 PHE A C 1
ATOM 940 O O . PHE A 1 111 ? 15.048 -5.024 -2.349 1.00 97.06 111 PHE A O 1
ATOM 947 N N . PHE A 1 112 ? 15.678 -4.597 -4.468 1.00 95.31 112 PHE A N 1
ATOM 948 C CA . PHE A 1 112 ? 15.991 -5.993 -4.751 1.00 95.31 112 PHE A CA 1
ATOM 949 C C . PHE A 1 112 ? 17.180 -6.486 -3.927 1.00 95.31 112 PHE A C 1
ATOM 951 O O . PHE A 1 112 ? 17.122 -7.601 -3.428 1.00 95.31 112 PHE A O 1
ATOM 958 N N . LEU A 1 113 ? 18.200 -5.664 -3.670 1.00 94.06 113 LEU A N 1
ATOM 959 C CA . LEU A 1 113 ? 19.308 -6.046 -2.784 1.00 94.06 113 LEU A CA 1
ATOM 960 C C . LEU A 1 113 ? 18.831 -6.406 -1.368 1.00 94.06 113 LEU A C 1
ATOM 962 O O . LEU A 1 113 ? 19.314 -7.375 -0.785 1.00 94.06 113 LEU A O 1
ATOM 966 N N . LYS A 1 114 ? 17.870 -5.654 -0.817 1.00 93.81 114 LYS A N 1
ATOM 967 C CA . LYS A 1 114 ? 17.339 -5.886 0.537 1.00 93.81 114 LYS A CA 1
ATOM 968 C C . LYS A 1 114 ? 16.300 -7.006 0.609 1.00 93.81 114 LYS A C 1
ATOM 970 O O . LYS A 1 114 ? 16.192 -7.648 1.651 1.00 93.81 114 LYS A O 1
ATOM 975 N N . GLN A 1 115 ? 15.528 -7.220 -0.458 1.00 92.25 115 GLN A N 1
ATOM 976 C CA . GLN A 1 115 ? 14.358 -8.107 -0.446 1.00 92.25 115 GLN A CA 1
ATOM 977 C C . GLN A 1 115 ? 14.536 -9.394 -1.274 1.00 92.25 115 GLN A C 1
ATOM 979 O O . GLN A 1 115 ? 13.699 -10.289 -1.171 1.00 92.25 115 GLN A O 1
ATOM 984 N N . ALA A 1 116 ? 15.610 -9.538 -2.061 1.00 89.50 116 ALA A N 1
ATOM 985 C CA . ALA A 1 116 ? 15.808 -10.673 -2.972 1.00 89.50 116 ALA A CA 1
ATOM 986 C C . ALA A 1 116 ? 15.674 -12.038 -2.292 1.00 89.50 116 ALA A C 1
ATOM 988 O O . ALA A 1 116 ? 15.059 -12.934 -2.861 1.00 89.50 116 ALA A O 1
ATOM 989 N N . SER A 1 117 ? 16.207 -12.198 -1.077 1.00 90.12 117 SER A N 1
ATOM 990 C CA . SER A 1 117 ? 16.181 -13.479 -0.363 1.00 90.12 117 SER A CA 1
ATOM 991 C C . SER A 1 117 ? 14.762 -13.988 -0.089 1.00 90.12 117 SER A C 1
ATOM 993 O O . SER A 1 117 ? 14.526 -15.193 -0.169 1.00 90.12 117 SER A O 1
ATOM 995 N N . GLU A 1 118 ? 13.822 -13.077 0.186 1.00 88.88 118 GLU A N 1
ATOM 996 C CA . GLU A 1 118 ? 12.401 -13.376 0.400 1.00 88.88 118 GLU A CA 1
ATOM 997 C C . GLU A 1 118 ? 11.654 -13.529 -0.936 1.00 88.88 118 GLU A C 1
ATOM 999 O O . GLU A 1 118 ? 10.846 -14.444 -1.097 1.00 88.88 118 GLU A O 1
ATOM 1004 N N . LEU A 1 119 ? 11.932 -12.647 -1.903 1.00 91.94 119 LEU A N 1
ATOM 1005 C CA . LEU A 1 119 ? 11.165 -12.549 -3.149 1.00 91.94 119 LEU A CA 1
ATOM 1006 C C . LEU A 1 119 ? 11.563 -13.583 -4.210 1.00 91.94 119 LEU A C 1
ATOM 1008 O O . LEU A 1 119 ? 10.730 -13.951 -5.030 1.00 91.94 119 LEU A O 1
ATOM 1012 N N . GLN A 1 120 ? 12.799 -14.091 -4.205 1.00 89.31 120 GLN A N 1
ATOM 1013 C CA . GLN A 1 120 ? 13.275 -15.049 -5.218 1.00 89.31 120 GLN A CA 1
ATOM 1014 C C . GLN A 1 120 ? 12.492 -16.372 -5.232 1.00 89.31 120 GLN A C 1
ATOM 1016 O O . GLN A 1 120 ? 12.422 -17.039 -6.260 1.00 89.31 120 GLN A O 1
ATOM 1021 N N . ASN A 1 121 ? 11.886 -16.742 -4.101 1.00 89.56 121 ASN A N 1
ATOM 1022 C CA . ASN A 1 121 ? 11.085 -17.961 -3.975 1.00 89.56 121 ASN A CA 1
ATOM 1023 C C . ASN A 1 121 ? 9.628 -17.762 -4.427 1.00 89.56 121 ASN A C 1
ATOM 1025 O O . ASN A 1 121 ? 8.841 -18.706 -4.392 1.00 89.56 121 ASN A O 1
ATOM 1029 N N . GLN A 1 122 ? 9.256 -16.543 -4.827 1.00 91.81 122 GLN A N 1
ATOM 1030 C CA . GLN A 1 122 ? 7.904 -16.179 -5.234 1.00 91.81 122 GLN A CA 1
ATOM 1031 C C . GLN A 1 122 ? 7.859 -16.005 -6.761 1.00 91.81 122 GLN A C 1
ATOM 1033 O O . GLN A 1 122 ? 8.485 -15.083 -7.297 1.00 91.81 122 GLN A O 1
ATOM 1038 N N . PRO A 1 123 ? 7.147 -16.876 -7.499 1.00 90.50 123 PRO A N 1
ATOM 1039 C CA . PRO A 1 123 ? 7.175 -16.878 -8.962 1.00 90.50 123 PRO A CA 1
ATOM 1040 C C . PRO A 1 123 ? 6.681 -15.561 -9.573 1.00 90.50 123 PRO A C 1
ATOM 1042 O O . PRO A 1 123 ? 7.173 -15.149 -10.622 1.00 90.50 123 PRO A O 1
ATOM 1045 N N . GLU A 1 124 ? 5.768 -14.854 -8.907 1.00 91.69 124 GLU A N 1
ATOM 1046 C CA . GLU A 1 124 ? 5.228 -13.570 -9.356 1.00 91.69 124 GLU A CA 1
ATOM 1047 C C . GLU A 1 124 ? 6.250 -12.418 -9.360 1.00 91.69 124 GLU A C 1
ATOM 1049 O O . GLU A 1 124 ? 5.971 -11.355 -9.923 1.00 91.69 124 GLU A O 1
ATOM 1054 N N . TRP A 1 125 ? 7.416 -12.611 -8.737 1.00 94.75 125 TRP A N 1
ATOM 1055 C CA . TRP A 1 125 ? 8.507 -11.638 -8.697 1.00 94.75 125 TRP A CA 1
ATOM 1056 C C . TRP A 1 125 ? 9.585 -11.892 -9.746 1.00 94.75 125 TRP A C 1
ATOM 1058 O O . TRP A 1 125 ? 10.389 -10.997 -9.993 1.00 94.75 125 TRP A O 1
ATOM 1068 N N . LYS A 1 126 ? 9.588 -13.060 -10.399 1.00 90.81 126 LYS A N 1
ATOM 1069 C CA . LYS A 1 126 ? 10.651 -13.477 -11.324 1.00 90.81 126 LYS A CA 1
ATOM 1070 C C . LYS A 1 126 ? 10.955 -12.421 -12.390 1.00 90.81 126 LYS A C 1
ATOM 1072 O O . LYS A 1 126 ? 12.101 -12.005 -12.526 1.00 90.81 126 LYS A O 1
ATOM 1077 N N . ASP A 1 127 ? 9.928 -11.945 -13.089 1.00 91.00 127 ASP A N 1
ATOM 1078 C CA . ASP A 1 127 ? 10.107 -10.957 -14.157 1.00 91.00 127 ASP A CA 1
ATOM 1079 C C . ASP A 1 127 ? 10.414 -9.561 -13.595 1.00 91.00 127 ASP A C 1
ATOM 1081 O O . ASP A 1 127 ? 11.122 -8.776 -14.222 1.00 91.00 127 ASP A O 1
ATOM 1085 N N . TRP A 1 128 ? 9.959 -9.257 -12.375 1.00 94.88 128 TRP A N 1
ATOM 1086 C CA . TRP A 1 128 ? 10.168 -7.958 -11.729 1.00 94.88 128 TRP A CA 1
ATOM 1087 C C . TRP A 1 128 ? 11.638 -7.675 -11.411 1.00 94.88 128 TRP A C 1
ATOM 1089 O O . TRP A 1 128 ? 12.026 -6.510 -11.417 1.00 94.88 128 TRP A O 1
ATOM 1099 N N . PHE A 1 129 ? 12.475 -8.700 -11.217 1.00 92.50 129 PHE A N 1
ATOM 1100 C CA . PHE A 1 129 ? 13.926 -8.520 -11.063 1.00 92.50 129 PHE A CA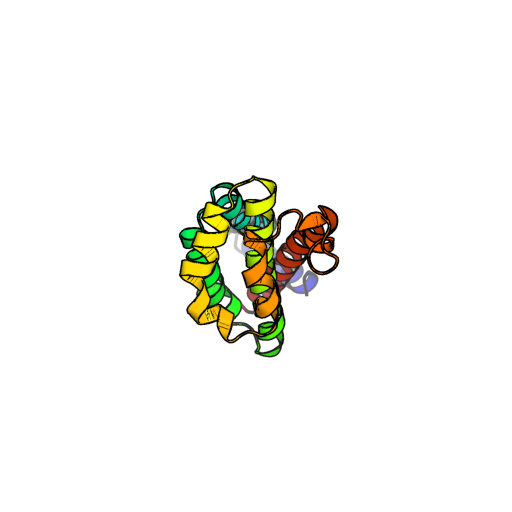 1
ATOM 1101 C C . PHE A 1 129 ? 14.589 -7.884 -12.295 1.00 92.50 129 PHE A C 1
ATOM 1103 O O . PHE A 1 129 ? 15.656 -7.287 -12.170 1.00 92.50 129 PHE A O 1
ATOM 1110 N N . LEU A 1 130 ? 13.964 -7.979 -13.475 1.00 92.12 130 LEU A N 1
ATOM 1111 C CA . LEU A 1 130 ? 14.457 -7.349 -14.701 1.00 92.12 130 LEU A CA 1
ATOM 1112 C C . LEU A 1 130 ? 14.108 -5.858 -14.776 1.00 92.12 130 LEU A C 1
ATOM 1114 O O . LEU A 1 130 ? 14.754 -5.125 -15.521 1.00 92.12 130 LEU A O 1
ATOM 1118 N N . LEU A 1 131 ? 13.112 -5.401 -14.006 1.00 93.25 131 LEU A N 1
ATOM 1119 C CA . LEU A 1 131 ? 12.539 -4.057 -14.108 1.00 93.25 131 LEU A CA 1
ATOM 1120 C C . LEU A 1 131 ? 13.587 -2.926 -14.056 1.00 93.25 131 LEU A C 1
ATOM 1122 O O . LEU A 1 131 ? 13.516 -2.056 -14.923 1.00 93.25 131 LEU A O 1
ATOM 1126 N N . PRO A 1 132 ? 14.579 -2.918 -13.135 1.00 91.44 132 PRO A N 1
ATOM 1127 C CA . PRO A 1 132 ? 15.572 -1.840 -13.063 1.00 91.44 132 PRO A CA 1
ATOM 1128 C C . PRO A 1 132 ? 16.509 -1.759 -14.277 1.00 91.44 132 PRO A C 1
ATOM 1130 O O . PRO A 1 132 ? 17.228 -0.775 -14.424 1.00 91.44 132 PRO A O 1
ATOM 1133 N N . PHE A 1 133 ? 16.540 -2.798 -15.113 1.00 91.12 133 PHE A N 1
ATOM 1134 C CA . PHE A 1 133 ? 17.433 -2.914 -16.267 1.00 91.12 133 PHE A CA 1
ATOM 1135 C C . PHE A 1 133 ? 16.711 -2.684 -17.600 1.00 91.12 133 PHE A C 1
ATOM 1137 O O . PHE A 1 133 ? 17.352 -2.675 -18.651 1.00 91.12 133 PHE A O 1
ATOM 1144 N N . LEU A 1 134 ? 15.385 -2.511 -17.581 1.00 89.50 134 LEU A N 1
ATOM 1145 C CA . LEU A 1 134 ? 14.611 -2.240 -18.786 1.00 89.50 134 LEU A CA 1
ATOM 1146 C C . LEU A 1 134 ? 14.746 -0.763 -19.189 1.00 89.50 134 LEU A C 1
ATOM 1148 O O . LEU A 1 134 ? 14.507 0.109 -18.356 1.00 89.50 134 LEU A O 1
ATOM 1152 N N . PRO A 1 135 ? 15.062 -0.460 -20.462 1.00 83.44 135 PRO A N 1
ATOM 1153 C CA . PRO A 1 135 ? 15.189 0.921 -20.928 1.00 83.44 135 PRO A CA 1
ATOM 1154 C C . PRO A 1 135 ? 13.838 1.653 -20.998 1.00 83.44 135 PRO A C 1
ATOM 1156 O O . PRO A 1 135 ? 13.779 2.846 -20.723 1.00 83.44 135 PRO A O 1
ATOM 1159 N N . THR A 1 136 ? 12.756 0.947 -21.345 1.00 87.00 136 THR A N 1
ATOM 1160 C CA . THR A 1 136 ? 11.385 1.483 -21.462 1.00 87.00 136 THR A CA 1
ATOM 1161 C C . THR A 1 136 ? 10.366 0.519 -20.835 1.00 87.00 136 THR A C 1
ATOM 1163 O O . THR A 1 136 ? 9.646 -0.204 -21.532 1.00 87.00 136 THR A O 1
ATOM 1166 N N . PRO A 1 137 ? 10.327 0.424 -19.494 1.00 84.88 137 PRO A N 1
ATOM 1167 C CA . PRO A 1 137 ? 9.461 -0.527 -18.797 1.00 84.88 137 PRO A CA 1
ATOM 1168 C C . PRO A 1 137 ? 7.966 -0.212 -18.959 1.00 84.88 137 PRO A C 1
ATOM 1170 O O . PRO A 1 137 ? 7.147 -1.122 -18.945 1.00 84.88 137 PRO A O 1
ATOM 1173 N N . ASP A 1 138 ? 7.607 1.046 -19.192 1.00 85.56 138 ASP A N 1
ATOM 1174 C CA . ASP A 1 138 ? 6.245 1.494 -19.503 1.00 85.56 138 ASP A CA 1
ATOM 1175 C C . ASP A 1 138 ? 5.719 0.991 -20.861 1.00 85.56 138 ASP A C 1
ATOM 1177 O O . ASP A 1 138 ? 4.513 0.865 -21.050 1.00 85.56 138 ASP A O 1
ATOM 1181 N N . SER A 1 139 ? 6.620 0.661 -21.787 1.00 86.56 139 SER A N 1
ATOM 1182 C CA . SER A 1 139 ? 6.302 0.114 -23.111 1.00 86.56 139 SER A CA 1
ATOM 1183 C C . SER A 1 139 ? 6.293 -1.418 -23.135 1.00 86.56 139 SER A C 1
ATOM 1185 O O . SER A 1 139 ? 5.838 -2.027 -24.104 1.00 86.56 139 SER A O 1
ATOM 1187 N N . ASN A 1 140 ? 6.803 -2.066 -22.084 1.00 89.38 140 ASN A N 1
ATOM 1188 C CA . ASN A 1 140 ? 6.828 -3.519 -21.988 1.00 89.38 140 ASN A CA 1
ATOM 1189 C C . ASN A 1 140 ? 5.424 -4.041 -21.622 1.00 89.38 140 ASN A C 1
ATOM 1191 O O . ASN A 1 140 ? 4.931 -3.691 -20.552 1.00 89.38 140 ASN A O 1
ATOM 1195 N N . PRO A 1 141 ? 4.794 -4.926 -22.419 1.00 88.75 141 PRO A N 1
ATOM 1196 C CA . PRO A 1 141 ? 3.438 -5.418 -22.154 1.00 88.75 141 PRO A CA 1
ATOM 1197 C C . PRO A 1 141 ? 3.231 -6.034 -20.762 1.00 88.75 141 PRO A C 1
ATOM 1199 O O . PRO A 1 141 ? 2.131 -5.963 -20.219 1.00 88.75 141 PRO A O 1
ATOM 1202 N N . ALA A 1 142 ? 4.278 -6.615 -20.166 1.00 88.56 142 ALA A N 1
ATOM 1203 C CA . ALA A 1 142 ? 4.214 -7.201 -18.829 1.00 88.56 142 ALA A CA 1
ATOM 1204 C C . ALA A 1 142 ? 4.132 -6.145 -17.712 1.00 88.56 142 ALA A C 1
ATOM 1206 O O . ALA A 1 142 ? 3.572 -6.416 -16.649 1.00 88.56 142 ALA A O 1
ATOM 1207 N N . PHE A 1 143 ? 4.670 -4.944 -17.946 1.00 93.19 143 PHE A N 1
ATOM 1208 C CA . PHE A 1 143 ? 4.794 -3.888 -16.941 1.00 93.19 143 PHE A CA 1
ATOM 1209 C C . PHE A 1 143 ? 3.915 -2.669 -17.225 1.00 93.19 143 PHE A C 1
ATOM 1211 O O . PHE A 1 143 ? 3.461 -2.034 -16.276 1.00 93.19 143 PHE A O 1
ATOM 1218 N N . ALA A 1 144 ? 3.604 -2.383 -18.490 1.00 92.75 144 ALA A N 1
ATOM 1219 C CA . ALA A 1 144 ? 2.817 -1.236 -18.936 1.00 92.75 144 ALA A CA 1
ATOM 1220 C C . ALA A 1 144 ? 1.541 -0.983 -18.105 1.00 92.75 144 ALA A C 1
ATOM 1222 O O . ALA A 1 144 ? 1.318 0.165 -17.711 1.00 92.75 144 ALA A O 1
ATOM 1223 N N . PRO A 1 145 ? 0.736 -2.004 -17.725 1.00 94.56 145 PRO A N 1
ATOM 1224 C CA . PRO A 1 145 ? -0.448 -1.774 -16.894 1.00 94.56 145 PRO A CA 1
ATOM 1225 C C . PRO A 1 145 ? -0.131 -1.133 -15.535 1.00 94.56 145 PRO A C 1
ATOM 1227 O O . PRO A 1 145 ? -0.901 -0.301 -15.054 1.00 94.56 145 PRO A O 1
ATOM 1230 N N . TYR A 1 146 ? 1.012 -1.476 -14.934 1.00 95.38 146 TYR A N 1
ATOM 1231 C CA . TYR A 1 146 ? 1.435 -1.003 -13.613 1.00 95.38 146 TYR A CA 1
ATOM 1232 C C . TYR A 1 146 ? 1.909 0.454 -13.623 1.00 95.38 146 TYR A C 1
ATOM 1234 O O . TYR A 1 146 ? 1.847 1.119 -12.595 1.00 95.38 146 TYR A O 1
ATOM 1242 N N . PHE A 1 147 ? 2.340 0.971 -14.776 1.00 94.38 147 PHE A N 1
ATOM 1243 C CA . PHE A 1 147 ? 2.739 2.375 -14.933 1.00 94.38 147 PHE A CA 1
ATOM 1244 C C . PHE A 1 147 ? 1.542 3.319 -15.122 1.00 94.38 147 PHE A C 1
ATOM 1246 O O . PHE A 1 147 ? 1.708 4.539 -15.110 1.00 94.38 147 PHE A O 1
ATOM 1253 N N . SER A 1 148 ? 0.327 2.780 -15.269 1.00 95.00 148 SER A N 1
ATOM 1254 C CA . SER A 1 148 ? -0.883 3.587 -15.397 1.00 95.00 148 SER A CA 1
ATOM 1255 C C . SER A 1 148 ? -1.332 4.167 -14.052 1.00 95.00 148 SER A C 1
ATOM 1257 O O . SER A 1 148 ? -1.337 3.491 -13.020 1.00 95.00 148 SER A O 1
ATOM 1259 N N . ARG A 1 149 ? -1.811 5.417 -14.072 1.00 94.25 149 ARG A N 1
ATOM 1260 C CA . ARG A 1 149 ? -2.443 6.042 -12.899 1.00 94.25 149 ARG A CA 1
ATOM 1261 C C . ARG A 1 149 ? -3.659 5.246 -12.415 1.00 94.25 149 ARG A C 1
ATOM 1263 O O . ARG A 1 149 ? -3.855 5.092 -11.217 1.00 94.25 149 ARG A O 1
ATOM 1270 N N . GLN A 1 150 ? -4.427 4.684 -13.348 1.00 96.06 150 GLN A N 1
ATOM 1271 C CA . GLN A 1 150 ? -5.591 3.855 -13.043 1.00 96.06 150 GLN A CA 1
ATOM 1272 C C . GLN A 1 150 ? -5.231 2.658 -12.156 1.00 96.06 150 GLN A C 1
ATOM 1274 O O . GLN A 1 150 ? -5.965 2.358 -11.214 1.00 96.06 150 GLN A O 1
ATOM 1279 N N . TRP A 1 151 ? -4.114 1.979 -12.434 1.00 97.38 151 TRP A N 1
ATOM 1280 C CA . TRP A 1 151 ? -3.661 0.860 -11.612 1.00 97.38 151 TRP A CA 1
ATOM 1281 C C . TRP A 1 151 ? -3.304 1.307 -10.191 1.00 97.38 151 TRP A C 1
ATOM 1283 O O . TRP A 1 151 ? -3.766 0.688 -9.230 1.00 97.38 151 TRP A O 1
ATOM 1293 N N . ALA A 1 152 ? -2.549 2.402 -10.054 1.00 96.31 152 ALA A N 1
ATOM 1294 C CA . ALA A 1 152 ? -2.175 2.954 -8.752 1.00 96.31 152 ALA A CA 1
ATOM 1295 C C . ALA A 1 152 ? -3.409 3.366 -7.928 1.00 96.31 152 ALA A C 1
ATOM 1297 O O . ALA A 1 152 ? -3.546 2.949 -6.777 1.00 96.31 152 ALA A O 1
ATOM 1298 N N . ASP A 1 153 ? -4.348 4.097 -8.534 1.00 96.31 153 ASP A N 1
ATOM 1299 C CA . ASP A 1 153 ? -5.588 4.528 -7.879 1.00 96.31 153 ASP A CA 1
ATOM 1300 C C . ASP A 1 153 ? -6.441 3.317 -7.461 1.00 96.31 153 ASP A C 1
ATOM 1302 O O . ASP A 1 153 ? -6.924 3.242 -6.330 1.00 96.31 153 ASP A O 1
ATOM 1306 N N . THR A 1 154 ? -6.563 2.311 -8.334 1.00 97.38 154 THR A N 1
ATOM 1307 C CA . THR A 1 154 ? -7.296 1.068 -8.036 1.00 97.38 154 THR A CA 1
ATOM 1308 C C . THR A 1 154 ? -6.668 0.315 -6.865 1.00 97.38 154 THR A C 1
ATOM 1310 O O . THR A 1 154 ? -7.382 -0.185 -5.990 1.00 97.38 154 THR A O 1
ATOM 1313 N N . PHE A 1 155 ? -5.337 0.234 -6.822 1.00 97.62 155 PHE A N 1
ATOM 1314 C CA . PHE A 1 155 ? -4.616 -0.374 -5.709 1.00 97.62 155 PHE A CA 1
ATOM 1315 C C . PHE A 1 155 ? -4.873 0.376 -4.396 1.00 97.62 155 PHE A C 1
ATOM 1317 O O . PHE A 1 155 ? -5.232 -0.260 -3.404 1.00 97.62 155 PHE A O 1
ATOM 1324 N N . LEU A 1 156 ? -4.746 1.707 -4.388 1.00 96.44 156 LEU A N 1
ATOM 1325 C CA . LEU A 1 156 ? -4.950 2.524 -3.189 1.00 96.44 156 LEU A CA 1
ATOM 1326 C C . LEU A 1 156 ? -6.385 2.416 -2.660 1.00 96.44 156 LEU A C 1
ATOM 1328 O O . LEU A 1 156 ? -6.576 2.215 -1.461 1.00 96.44 156 LEU A O 1
ATOM 1332 N N . VAL A 1 157 ? -7.385 2.455 -3.545 1.00 95.12 157 VAL A N 1
ATOM 1333 C CA . VAL A 1 157 ? -8.795 2.244 -3.176 1.00 95.12 157 VAL A CA 1
ATOM 1334 C C . VAL A 1 157 ? -9.012 0.837 -2.618 1.00 95.12 157 VAL A C 1
ATOM 1336 O O . VAL A 1 157 ? -9.693 0.672 -1.609 1.00 95.12 157 VAL A O 1
ATOM 1339 N N . SER A 1 158 ? -8.403 -0.186 -3.222 1.00 96.25 158 SER A N 1
ATOM 1340 C CA . SER A 1 158 ? -8.515 -1.570 -2.740 1.00 96.25 158 SER A CA 1
ATOM 1341 C C . SER A 1 158 ? -7.893 -1.749 -1.354 1.00 96.25 158 SER A C 1
ATOM 1343 O O . SER A 1 158 ? -8.487 -2.398 -0.494 1.00 96.25 158 SER A O 1
ATOM 1345 N N . LEU A 1 159 ? -6.721 -1.153 -1.120 1.00 95.81 159 LEU A N 1
ATOM 1346 C CA . LEU A 1 159 ? -6.047 -1.160 0.176 1.00 95.81 159 LEU A CA 1
ATOM 1347 C C . LEU A 1 159 ? -6.884 -0.443 1.239 1.00 95.81 159 LEU A C 1
ATOM 1349 O O . LEU A 1 159 ? -7.081 -0.984 2.327 1.00 95.81 159 LEU A O 1
ATOM 1353 N N . HIS A 1 160 ? -7.393 0.746 0.908 1.00 93.31 160 HIS A N 1
ATOM 1354 C CA . HIS A 1 160 ? -8.272 1.512 1.781 1.00 93.31 160 HIS A CA 1
ATOM 1355 C C . HIS A 1 160 ? -9.513 0.689 2.149 1.00 93.31 160 HIS A C 1
ATOM 1357 O O . HIS A 1 160 ? -9.754 0.433 3.324 1.00 93.31 160 HIS A O 1
ATOM 1363 N N . ASN A 1 161 ? -10.248 0.185 1.155 1.00 91.62 161 ASN A N 1
ATOM 1364 C CA . ASN A 1 161 ? -11.471 -0.588 1.372 1.00 91.62 161 ASN A CA 1
ATOM 1365 C C . ASN A 1 161 ? -11.225 -1.845 2.209 1.00 91.62 161 ASN A C 1
ATOM 1367 O O . ASN A 1 161 ? -12.005 -2.139 3.114 1.00 91.62 161 ASN A O 1
ATOM 1371 N N . PHE A 1 162 ? -10.133 -2.567 1.944 1.00 92.81 162 PHE A N 1
ATOM 1372 C CA . PHE A 1 162 ? -9.758 -3.728 2.742 1.00 92.81 162 PHE A CA 1
ATOM 1373 C C . PHE A 1 162 ? -9.553 -3.344 4.210 1.00 92.81 162 PHE A C 1
ATOM 1375 O O . PHE A 1 162 ? -10.186 -3.925 5.087 1.00 92.81 162 PHE A O 1
ATOM 1382 N N . LEU A 1 163 ? -8.735 -2.324 4.482 1.00 89.38 163 LEU A N 1
ATOM 1383 C CA . LEU A 1 163 ? -8.500 -1.838 5.841 1.00 89.38 163 LEU A CA 1
ATOM 1384 C C . LEU A 1 163 ? -9.799 -1.356 6.508 1.00 89.38 163 LEU A C 1
ATOM 1386 O O . LEU A 1 163 ? -10.036 -1.701 7.663 1.00 89.38 163 LEU A O 1
ATOM 1390 N N . SER A 1 164 ? -10.664 -0.625 5.800 1.00 86.75 164 SER A N 1
ATOM 1391 C CA . SER A 1 164 ? -11.961 -0.171 6.323 1.00 86.75 164 SER A CA 1
ATOM 1392 C C . SER A 1 164 ? -12.840 -1.337 6.769 1.00 86.75 164 SER A C 1
ATOM 1394 O O . SER A 1 164 ? -13.354 -1.316 7.887 1.00 86.75 164 SER A O 1
ATOM 1396 N N . VAL A 1 165 ? -12.960 -2.378 5.938 1.00 85.81 165 VAL A N 1
ATOM 1397 C CA . VAL A 1 165 ? -13.715 -3.591 6.287 1.00 85.81 165 VAL A CA 1
ATOM 1398 C C . VAL A 1 165 ? -13.093 -4.279 7.502 1.00 85.81 165 VAL A C 1
ATOM 1400 O O . VAL A 1 165 ? -13.811 -4.638 8.432 1.00 85.81 165 VAL A O 1
ATOM 1403 N N . LEU A 1 166 ? -11.763 -4.405 7.551 1.00 83.12 166 LEU A N 1
ATOM 1404 C CA . LEU A 1 166 ? -11.075 -5.020 8.688 1.00 83.12 166 LEU A CA 1
ATOM 1405 C C . LEU A 1 166 ? -11.346 -4.301 10.011 1.00 83.12 166 LEU A C 1
ATOM 1407 O O . LEU A 1 166 ? -11.632 -4.947 11.020 1.00 83.12 166 LEU A O 1
ATOM 1411 N N . PHE A 1 167 ? -11.257 -2.970 10.025 1.00 76.50 167 PHE A N 1
ATOM 1412 C CA . PHE A 1 167 ? -11.525 -2.192 11.232 1.00 76.50 167 PHE A CA 1
ATOM 1413 C C . PHE A 1 167 ? -12.993 -2.272 11.647 1.00 76.50 167 PHE A C 1
ATOM 1415 O O . PHE A 1 167 ? -13.275 -2.375 12.841 1.00 76.50 167 PHE A O 1
ATOM 1422 N N . GLN A 1 168 ? -13.915 -2.296 10.682 1.00 72.81 168 GLN A N 1
ATOM 1423 C CA . GLN A 1 168 ? -15.332 -2.494 10.963 1.00 72.81 168 GLN A CA 1
ATOM 1424 C C . GLN A 1 168 ? -15.596 -3.872 11.588 1.00 72.81 168 GLN A C 1
ATOM 1426 O O . GLN A 1 168 ? -16.317 -3.958 12.578 1.00 72.81 168 GLN A O 1
ATOM 1431 N N . CYS A 1 169 ? -14.972 -4.939 11.081 1.00 67.69 169 CYS A N 1
ATOM 1432 C CA . CYS A 1 169 ? -15.073 -6.274 11.674 1.00 67.69 169 CYS A CA 1
ATOM 1433 C C . CYS A 1 169 ? -14.484 -6.331 13.091 1.00 67.69 169 CYS A C 1
ATOM 1435 O O . CYS A 1 169 ? -15.089 -6.927 13.977 1.00 67.69 169 CYS A O 1
ATOM 1437 N N . MET A 1 170 ? -13.339 -5.684 13.337 1.00 63.78 170 MET A N 1
ATOM 1438 C CA . MET A 1 170 ? -12.721 -5.674 14.669 1.00 63.78 170 MET A CA 1
ATOM 1439 C C . MET A 1 170 ? -13.521 -4.885 15.711 1.00 63.78 170 MET A C 1
ATOM 1441 O O . MET A 1 170 ? -13.489 -5.257 16.877 1.00 63.78 170 MET A O 1
ATOM 1445 N N . HIS A 1 171 ? -14.243 -3.832 15.313 1.00 53.22 171 HIS A N 1
ATOM 1446 C CA . HIS A 1 171 ? -15.111 -3.065 16.220 1.00 53.22 171 HIS A CA 1
ATOM 1447 C C . HIS A 1 171 ? -16.403 -3.814 16.586 1.00 53.22 171 HIS A C 1
ATOM 1449 O O . HIS A 1 171 ? -16.987 -3.552 17.627 1.00 53.22 171 HIS A O 1
ATOM 1455 N N . ILE A 1 172 ? -16.824 -4.780 15.761 1.00 46.06 172 ILE A N 1
ATOM 1456 C CA . ILE A 1 172 ? -17.971 -5.663 16.042 1.00 46.06 172 ILE A CA 1
ATOM 1457 C C . ILE A 1 172 ? -17.585 -6.812 16.996 1.00 46.06 172 ILE A C 1
ATOM 1459 O O . ILE A 1 172 ? -18.446 -7.352 17.685 1.00 46.06 172 ILE A O 1
ATOM 1463 N N . LEU A 1 173 ? -16.304 -7.198 17.031 1.00 43.59 173 LEU A N 1
ATOM 1464 C CA . LEU A 1 173 ? -15.779 -8.317 17.830 1.00 43.59 173 LEU A CA 1
ATOM 1465 C C . LEU A 1 173 ? -15.229 -7.907 19.213 1.00 43.59 173 LEU A C 1
ATOM 1467 O O . LEU A 1 173 ? -14.847 -8.792 19.980 1.00 43.59 173 LEU A O 1
ATOM 1471 N N . SER A 1 174 ? -15.148 -6.606 19.521 1.00 43.28 174 SER A N 1
ATOM 1472 C CA . SER A 1 174 ? -14.665 -6.054 20.802 1.00 43.28 174 SER A CA 1
ATOM 1473 C C . SER A 1 174 ? -15.802 -5.571 21.687 1.00 43.28 174 SER A C 1
ATOM 1475 O O . SER A 1 174 ? -15.759 -5.867 22.898 1.00 43.28 174 SER A O 1
#

Organism: Pleurodeles waltl (NCBI:txid8319)

pLDDT: mean 87.82, std 13.31, range [42.22, 98.25]

Radius of gyration: 21.59 Å; chains: 1; bounding box: 52×33×60 Å

Sequence (174 aa):
MGAAVERTDELVREYLIFRGFTTTLKQFDADVKANKEKGFRVDKIVEQLQQFIQSFDLSGLRDYWVYLDRRLFSRLEDVYRPTVSKLKTSLYRYYLVYTIQTNRIDKAQEFFLKQASELQNQPEWKDWFLLPFLPTPDSNPAFAPYFSRQWADTFLVSLHNFLSVLFQCMHILS

Foldseek 3Di:
DVVVVVVVLVVVLVVCVVVVVVVVNVVSVVVVVVVVVVLPDLVVLLVQLVVCLVVLVPVSNVVSLVVCCVPFVVPDDPVCVVVSVVLVVLSVLLSLLSCVVVVNLVSNVVSCVVCVVPCVVPPVCVCVVCVSVDPCQCPDPVRVVSNDPVSVVVSSVSSSVVVSVSVVVVVVVD